Protein AF-A0A7S2S7I0-F1 (afdb_monomer_lite)

Sequence (165 aa):
MLSDRAKILLLCSLFLLCMGTLFTTSSFYTGNGGVGSLNAPIEKLCEKPKKFAVECLAVGRTRSQSSTNENSSKCAVKLLQVTKCERAVVKAYQKINMSGCLNYIQAAAICKSEWCEEPGERSSKACKRECGPIKKELNKCVQQNIESSFENAGLNSDGNTISKE

Structure (mmCIF, N/CA/C/O backbone):
data_AF-A0A7S2S7I0-F1
#
_entry.id   AF-A0A7S2S7I0-F1
#
loop_
_atom_site.group_PDB
_atom_site.id
_atom_site.type_symbol
_atom_site.label_atom_id
_atom_site.label_alt_id
_atom_site.label_comp_id
_atom_site.label_asym_id
_atom_site.label_entity_id
_atom_site.label_seq_id
_atom_site.pdbx_PDB_ins_code
_atom_site.Cartn_x
_atom_site.Cartn_y
_atom_site.Cartn_z
_atom_site.occupancy
_atom_site.B_iso_or_equiv
_atom_site.auth_seq_id
_atom_site.auth_comp_id
_atom_site.auth_asym_id
_atom_site.auth_atom_id
_atom_site.pdbx_PDB_model_num
ATOM 1 N N . MET A 1 1 ? -4.766 -33.962 -54.459 1.00 70.00 1 MET A N 1
ATOM 2 C CA . MET A 1 1 ? -5.431 -32.643 -54.370 1.00 70.00 1 MET A CA 1
ATOM 3 C C . MET A 1 1 ? -6.459 -32.701 -53.251 1.00 70.00 1 MET A C 1
ATOM 5 O O . MET A 1 1 ? -7.358 -33.526 -53.337 1.00 70.00 1 MET A O 1
ATOM 9 N N . LEU A 1 2 ? -6.310 -31.909 -52.184 1.00 67.00 2 LEU A N 1
ATOM 10 C CA . LEU A 1 2 ? -7.356 -31.818 -51.157 1.00 67.00 2 LEU A CA 1
ATOM 11 C C . LEU A 1 2 ? -8.564 -31.055 -51.717 1.00 67.00 2 LEU A C 1
ATOM 13 O O . LEU A 1 2 ? -8.389 -29.996 -52.321 1.00 67.00 2 LEU A O 1
ATOM 17 N N . SER A 1 3 ? -9.766 -31.584 -51.474 1.00 86.44 3 SER A N 1
ATOM 18 C CA . SER A 1 3 ? -11.033 -30.894 -51.743 1.00 86.44 3 SER A CA 1
ATOM 19 C C . SER A 1 3 ? -11.081 -29.562 -50.988 1.00 86.44 3 SER A C 1
ATOM 21 O O . SER A 1 3 ? -10.630 -29.482 -49.845 1.00 86.44 3 SER A O 1
ATOM 23 N N . ASP A 1 4 ? -11.643 -28.517 -51.596 1.00 89.25 4 ASP A N 1
ATOM 24 C CA . ASP A 1 4 ? -11.683 -27.172 -51.004 1.00 89.25 4 ASP A CA 1
ATOM 25 C C . ASP A 1 4 ? -12.397 -27.134 -49.646 1.00 89.25 4 ASP A C 1
ATOM 27 O O . ASP A 1 4 ? -12.011 -26.373 -48.760 1.00 89.25 4 ASP A O 1
ATOM 31 N N . ARG A 1 5 ? -13.347 -28.048 -49.415 1.00 89.62 5 ARG A N 1
ATOM 32 C CA . ARG A 1 5 ? -13.999 -28.221 -48.106 1.00 89.62 5 ARG A CA 1
ATOM 33 C C . ARG A 1 5 ? -13.016 -28.647 -47.014 1.00 89.62 5 ARG A C 1
ATOM 35 O O . ARG A 1 5 ? -13.104 -28.169 -45.888 1.00 89.62 5 ARG A O 1
ATOM 42 N N . ALA A 1 6 ? -12.053 -29.504 -47.351 1.00 88.81 6 ALA A N 1
ATOM 43 C CA . ALA A 1 6 ? -11.034 -29.956 -46.411 1.00 88.81 6 ALA A CA 1
ATOM 44 C C . ALA A 1 6 ? -10.042 -28.834 -46.062 1.00 88.81 6 ALA A C 1
ATOM 46 O O . ALA A 1 6 ? -9.598 -28.753 -44.922 1.00 88.81 6 ALA A O 1
ATOM 47 N N . LYS A 1 7 ? -9.748 -27.926 -47.005 1.00 91.31 7 LYS A N 1
ATOM 48 C CA . LYS A 1 7 ? -8.888 -26.754 -46.758 1.00 91.31 7 LYS A CA 1
ATOM 49 C C . LYS A 1 7 ? -9.538 -25.765 -45.786 1.00 91.31 7 LYS A C 1
ATOM 51 O O . LYS A 1 7 ? -8.868 -25.275 -44.882 1.00 91.31 7 LYS A O 1
ATOM 56 N N . ILE A 1 8 ? -10.840 -25.511 -45.944 1.00 92.50 8 ILE A N 1
ATOM 57 C CA . ILE A 1 8 ? -11.600 -24.607 -45.065 1.00 92.50 8 ILE A CA 1
ATOM 58 C C . ILE A 1 8 ? -11.655 -25.161 -43.637 1.00 92.50 8 ILE A C 1
ATOM 60 O O . ILE A 1 8 ? -11.383 -24.432 -42.687 1.00 92.50 8 ILE A O 1
ATOM 64 N N . LEU A 1 9 ? -11.931 -26.460 -43.478 1.00 91.38 9 LEU A N 1
ATOM 65 C CA . LEU A 1 9 ? -11.944 -27.100 -42.158 1.00 91.38 9 LEU A CA 1
ATOM 66 C C . LEU A 1 9 ? -10.570 -27.047 -41.476 1.00 91.38 9 LEU A C 1
ATOM 68 O O . LEU A 1 9 ? -10.492 -26.781 -40.277 1.00 91.38 9 LEU A O 1
ATOM 72 N N . LEU A 1 10 ? -9.489 -27.221 -42.242 1.00 91.31 10 LEU A N 1
ATOM 73 C CA . LEU A 1 10 ? -8.121 -27.074 -41.743 1.00 91.31 10 LEU A CA 1
ATOM 74 C C . LEU A 1 10 ? -7.847 -25.651 -41.249 1.00 91.31 10 LEU A C 1
ATOM 76 O O . LEU A 1 10 ? -7.374 -25.485 -40.128 1.00 91.31 10 LEU A O 1
ATOM 80 N N . LEU A 1 11 ? -8.210 -24.629 -42.026 1.00 90.94 11 LEU A N 1
ATOM 81 C CA . LEU A 1 11 ? -8.035 -23.229 -41.627 1.00 90.94 11 LEU A CA 1
ATOM 82 C C . LEU A 1 11 ? -8.848 -22.872 -40.376 1.00 90.94 11 LEU A C 1
ATOM 84 O O . LEU A 1 11 ? -8.315 -22.231 -39.473 1.00 90.94 11 LEU A O 1
ATOM 88 N N . CYS A 1 12 ? -10.099 -23.330 -40.278 1.00 90.69 12 CYS A N 1
ATOM 89 C CA . CYS A 1 12 ? -10.916 -23.122 -39.082 1.00 90.69 12 CYS A CA 1
ATOM 90 C C . CYS A 1 12 ? -10.320 -23.816 -37.850 1.00 90.69 12 CYS A C 1
ATOM 92 O O . CYS A 1 12 ? -10.275 -23.212 -36.781 1.00 90.69 12 CYS A O 1
ATOM 94 N N . SER A 1 13 ? -9.821 -25.049 -37.991 1.00 89.44 13 SER A N 1
ATOM 95 C CA . SER A 1 13 ? -9.164 -25.755 -36.885 1.00 89.44 13 SER A CA 1
ATOM 96 C C . SER A 1 13 ? -7.889 -25.046 -36.428 1.00 89.44 13 SER A C 1
ATOM 98 O O . SER A 1 13 ? -7.699 -24.867 -35.229 1.00 89.44 13 SER A O 1
ATOM 100 N N . LEU A 1 14 ? -7.068 -24.556 -37.364 1.00 90.19 14 LEU A N 1
ATOM 101 C CA . LEU A 1 14 ? -5.842 -23.819 -37.064 1.00 90.19 14 LEU A CA 1
ATOM 102 C C . LEU A 1 14 ? -6.153 -22.498 -36.348 1.00 90.19 14 LEU A C 1
ATOM 104 O O . LEU A 1 14 ? -5.520 -22.174 -35.349 1.00 90.19 14 LEU A O 1
ATOM 108 N N . PHE A 1 15 ? -7.173 -21.773 -36.814 1.00 88.38 15 PHE A N 1
ATOM 109 C CA . PHE A 1 15 ? -7.626 -20.531 -36.194 1.00 88.38 15 PHE A CA 1
ATOM 110 C C . PHE A 1 15 ? -8.121 -20.754 -34.759 1.00 88.38 15 PHE A C 1
ATOM 112 O O . PHE A 1 15 ? -7.725 -20.024 -33.853 1.00 88.38 15 PHE A O 1
ATOM 119 N N . LEU A 1 16 ? -8.931 -21.791 -34.525 1.00 86.81 16 LEU A N 1
ATOM 120 C CA . LEU A 1 16 ? -9.410 -22.131 -33.181 1.00 86.81 16 LEU A CA 1
ATOM 121 C C . LEU A 1 16 ? -8.269 -22.567 -32.252 1.00 86.81 16 LEU A C 1
ATOM 123 O O . LEU A 1 16 ? -8.286 -22.226 -31.072 1.00 86.81 16 LEU A O 1
ATOM 127 N N . LEU A 1 17 ? -7.259 -23.263 -32.776 1.00 85.19 17 LEU A N 1
ATOM 128 C CA . LEU A 1 17 ? -6.082 -23.687 -32.017 1.00 85.19 17 LEU A CA 1
ATOM 129 C C . LEU A 1 17 ? -5.199 -22.480 -31.647 1.00 85.19 17 LEU A C 1
ATOM 131 O O . LEU A 1 17 ? -4.790 -22.358 -30.494 1.00 85.19 17 LEU A O 1
ATOM 135 N N . CYS A 1 18 ? -5.006 -21.527 -32.567 1.00 81.31 18 CYS A N 1
ATOM 136 C CA . CYS A 1 18 ? -4.327 -20.256 -32.294 1.00 81.31 18 CYS A CA 1
ATOM 137 C C . CYS A 1 18 ? -5.075 -19.398 -31.261 1.00 81.31 18 CYS A C 1
ATOM 139 O O . CYS A 1 18 ? -4.463 -18.864 -30.334 1.00 81.31 18 CYS A O 1
ATOM 141 N N . MET A 1 19 ? -6.402 -19.295 -31.364 1.00 80.12 19 MET A N 1
ATOM 142 C CA . MET A 1 19 ? -7.201 -18.574 -30.367 1.00 80.12 19 MET A CA 1
ATOM 143 C C . MET A 1 19 ? -7.171 -19.289 -29.010 1.00 80.12 19 MET A C 1
ATOM 145 O O . MET A 1 19 ? -7.054 -18.631 -27.982 1.00 80.12 19 MET A O 1
ATOM 149 N N . GLY A 1 20 ? -7.175 -20.625 -28.992 1.00 74.06 20 GLY A N 1
ATOM 150 C CA . GLY A 1 20 ? -6.982 -21.424 -27.781 1.00 74.06 20 GLY A CA 1
ATOM 151 C C . GLY A 1 20 ? -5.641 -21.151 -27.098 1.00 74.06 20 GLY A C 1
ATOM 152 O O . GLY A 1 20 ? -5.602 -21.024 -25.875 1.00 74.06 20 GLY A O 1
ATOM 153 N N . THR A 1 21 ? -4.561 -20.968 -27.868 1.00 67.75 21 THR A N 1
ATOM 154 C CA . THR A 1 21 ? -3.252 -20.597 -27.306 1.00 67.75 21 THR A CA 1
ATOM 155 C C . THR A 1 21 ? -3.218 -19.195 -26.698 1.00 67.75 21 THR A C 1
ATOM 157 O O . THR A 1 21 ? -2.519 -19.002 -25.711 1.00 67.75 21 THR A O 1
ATOM 160 N N . LEU A 1 22 ? -4.015 -18.237 -27.189 1.00 60.84 22 LEU A N 1
ATOM 161 C CA . LEU A 1 22 ? -4.092 -16.899 -26.580 1.00 60.84 22 LEU A CA 1
ATOM 162 C C . LEU A 1 22 ? -4.733 -16.917 -25.183 1.00 60.84 22 LEU A C 1
ATOM 164 O O . LEU A 1 22 ? -4.391 -16.085 -24.345 1.00 60.84 22 LEU A O 1
ATOM 168 N N . PHE A 1 23 ? -5.631 -17.870 -24.910 1.00 58.12 23 PHE A N 1
ATOM 169 C CA . PHE A 1 23 ? -6.243 -18.036 -23.587 1.00 58.12 23 PHE A CA 1
ATOM 170 C C . PHE A 1 23 ? -5.432 -18.945 -22.650 1.00 58.12 23 PHE A C 1
ATOM 172 O O . PHE A 1 23 ? -5.598 -18.849 -21.436 1.00 58.12 23 PHE A O 1
ATOM 179 N N . THR A 1 24 ? -4.545 -19.799 -23.176 1.00 52.53 24 THR A N 1
ATOM 180 C CA . THR A 1 24 ? -3.676 -20.672 -22.364 1.00 52.53 24 THR A CA 1
ATOM 181 C C . THR A 1 24 ? -2.267 -20.125 -22.140 1.00 52.53 24 THR A C 1
ATOM 183 O O . THR A 1 24 ? -1.557 -20.639 -21.277 1.00 52.53 24 THR A O 1
ATOM 186 N N . THR A 1 25 ? -1.859 -19.036 -22.800 1.00 48.78 25 THR A N 1
ATOM 187 C CA . THR A 1 25 ? -0.666 -18.272 -22.400 1.00 48.78 25 THR A CA 1
ATOM 188 C C . THR A 1 25 ? -0.954 -17.401 -21.174 1.00 48.78 25 THR A C 1
ATOM 190 O O . THR A 1 25 ? -0.802 -16.184 -21.198 1.00 48.78 25 THR A O 1
ATOM 193 N N . SER A 1 26 ? -1.321 -18.018 -20.052 1.00 45.16 26 SER A N 1
ATOM 194 C CA . SER A 1 26 ? -1.335 -17.390 -18.722 1.00 45.16 26 SER A CA 1
ATOM 195 C C . SER A 1 26 ? 0.070 -17.297 -18.109 1.00 45.16 26 SER A C 1
ATOM 197 O O . SER A 1 26 ? 0.245 -17.320 -16.892 1.00 45.16 26 SER A O 1
ATOM 199 N N . SER A 1 27 ? 1.112 -17.237 -18.935 1.00 44.16 27 SER A N 1
ATOM 200 C CA . SER A 1 27 ? 2.498 -17.230 -18.472 1.00 44.16 27 SER A CA 1
ATOM 201 C C . SER A 1 27 ? 3.354 -16.400 -19.414 1.00 44.16 27 SER A C 1
ATOM 203 O O . SER A 1 27 ? 4.225 -16.909 -20.114 1.00 44.16 27 SER A O 1
ATOM 205 N N . PHE A 1 28 ? 3.125 -15.085 -19.396 1.00 45.06 28 PHE A N 1
ATOM 206 C CA . PHE A 1 28 ? 4.240 -14.168 -19.591 1.00 45.06 28 PHE A CA 1
ATOM 207 C C . PHE A 1 28 ? 5.254 -14.489 -18.485 1.00 45.06 28 PHE A C 1
ATOM 209 O O . PHE A 1 28 ? 5.082 -14.107 -17.329 1.00 45.06 28 PHE A O 1
ATOM 216 N N . TYR A 1 29 ? 6.267 -15.279 -18.837 1.00 43.03 29 TYR A N 1
ATOM 217 C CA . TYR A 1 29 ? 7.468 -15.491 -18.044 1.00 43.03 29 TYR A CA 1
ATOM 218 C C . TYR A 1 29 ? 8.206 -14.147 -17.964 1.00 43.03 29 TYR A C 1
ATOM 220 O O . TYR A 1 29 ? 9.114 -13.858 -18.738 1.00 43.03 29 TYR A O 1
ATOM 228 N N . THR A 1 30 ? 7.795 -13.287 -17.033 1.00 44.38 30 THR A N 1
ATOM 229 C CA . THR A 1 30 ? 8.678 -12.261 -16.476 1.00 44.38 30 THR A CA 1
ATOM 230 C C . THR A 1 30 ? 9.790 -13.002 -15.745 1.00 44.38 30 THR A C 1
ATOM 232 O O . THR A 1 30 ? 9.530 -13.680 -14.749 1.00 44.38 30 THR A O 1
ATOM 235 N N . GLY A 1 31 ? 11.005 -12.948 -16.290 1.00 40.31 31 GLY A N 1
ATOM 236 C CA . GLY A 1 31 ? 12.175 -13.614 -15.728 1.00 40.31 31 GLY A CA 1
ATOM 237 C C . GLY A 1 31 ? 12.360 -13.286 -14.247 1.00 40.31 31 GLY A C 1
ATOM 238 O O . GLY A 1 31 ? 12.281 -12.127 -13.869 1.00 40.31 31 GLY A O 1
ATOM 239 N N . ASN A 1 32 ? 12.566 -14.331 -13.441 1.00 39.94 32 ASN A N 1
ATOM 240 C CA . ASN A 1 32 ? 13.162 -14.413 -12.096 1.00 39.94 32 ASN A CA 1
ATOM 241 C C . ASN A 1 32 ? 12.879 -13.359 -10.999 1.00 39.94 32 ASN A C 1
ATOM 243 O O . ASN A 1 32 ? 13.409 -13.483 -9.899 1.00 39.94 32 ASN A O 1
ATOM 247 N N . GLY A 1 33 ? 12.010 -12.383 -11.225 1.00 46.62 33 GLY A N 1
ATOM 248 C CA . GLY A 1 33 ? 11.561 -11.395 -10.256 1.00 46.62 33 GLY A CA 1
ATOM 249 C C . GLY A 1 33 ? 10.071 -11.209 -10.457 1.00 46.62 33 GLY A C 1
ATOM 250 O O . GLY A 1 33 ? 9.651 -10.338 -11.212 1.00 46.62 33 GLY A O 1
ATOM 251 N N . GLY A 1 34 ? 9.269 -12.090 -9.850 1.00 50.09 34 GLY A N 1
ATOM 252 C CA . GLY A 1 34 ? 7.811 -12.023 -9.937 1.00 50.09 34 GLY A CA 1
ATOM 253 C C . GLY A 1 34 ? 7.305 -10.603 -9.674 1.00 50.09 34 GLY A C 1
ATOM 254 O O . GLY A 1 34 ? 7.905 -9.872 -8.885 1.00 50.09 34 GLY A O 1
ATOM 255 N N . VAL A 1 35 ? 6.224 -10.219 -10.363 1.00 56.72 35 VAL A N 1
ATOM 256 C CA . VAL A 1 35 ? 5.560 -8.911 -10.234 1.00 56.72 35 VAL A CA 1
ATOM 257 C C . VAL A 1 35 ? 5.573 -8.485 -8.767 1.00 56.72 35 VAL A C 1
ATOM 259 O O . VAL A 1 35 ? 4.991 -9.169 -7.925 1.00 56.72 35 VAL A O 1
ATOM 262 N N . GLY A 1 36 ? 6.312 -7.418 -8.453 1.00 61.75 36 GLY A N 1
ATOM 263 C CA . GLY A 1 36 ? 6.627 -7.057 -7.075 1.00 61.75 36 GLY A CA 1
ATOM 264 C C . GLY A 1 36 ? 5.363 -6.780 -6.268 1.00 61.75 36 GLY A C 1
ATOM 265 O O . GLY A 1 36 ? 4.833 -5.681 -6.312 1.00 61.75 36 GLY A O 1
ATOM 266 N N . SER A 1 37 ? 4.862 -7.754 -5.516 1.00 74.25 37 SER A N 1
ATOM 267 C CA . SER A 1 37 ? 3.692 -7.532 -4.669 1.00 74.25 37 SER A CA 1
ATOM 268 C C . SER A 1 37 ? 4.068 -6.594 -3.526 1.00 74.25 37 SER A C 1
ATOM 270 O O . SER A 1 37 ? 5.017 -6.853 -2.782 1.00 74.25 37 SER A O 1
ATOM 272 N N . LEU A 1 38 ? 3.317 -5.506 -3.355 1.00 81.00 38 LEU A N 1
ATOM 273 C CA . LEU A 1 38 ? 3.484 -4.645 -2.194 1.00 81.00 38 LEU A CA 1
ATOM 274 C C . LEU A 1 38 ? 2.873 -5.325 -0.971 1.00 81.00 38 LEU A C 1
ATOM 276 O O . LEU A 1 38 ? 1.701 -5.709 -0.974 1.00 81.00 38 LEU A O 1
ATOM 280 N N . ASN A 1 39 ? 3.664 -5.433 0.094 1.00 85.00 39 ASN A N 1
ATOM 281 C CA . ASN A 1 39 ? 3.178 -5.882 1.391 1.00 85.00 39 ASN A CA 1
ATOM 282 C C . ASN A 1 39 ? 2.479 -4.731 2.113 1.00 85.00 39 ASN A C 1
ATOM 284 O O . ASN A 1 39 ? 2.984 -3.608 2.150 1.00 85.00 39 ASN A O 1
ATOM 288 N N . ALA A 1 40 ? 1.329 -5.028 2.711 1.00 84.38 40 ALA A N 1
ATOM 289 C CA . ALA A 1 40 ? 0.562 -4.066 3.483 1.00 84.38 40 ALA A CA 1
ATOM 290 C C . ALA A 1 40 ? 1.258 -3.758 4.826 1.00 84.38 40 ALA A C 1
ATOM 292 O O . ALA A 1 40 ? 1.373 -4.658 5.661 1.00 84.38 40 ALA A O 1
ATOM 293 N N . PRO A 1 41 ? 1.676 -2.508 5.105 1.00 89.06 41 PRO A N 1
ATOM 294 C CA . PRO A 1 41 ? 2.255 -2.123 6.386 1.00 89.06 41 PRO A CA 1
ATOM 295 C C . PRO A 1 41 ? 1.135 -1.832 7.397 1.00 89.06 41 PRO A C 1
ATOM 297 O O . PRO A 1 41 ? 0.961 -0.700 7.850 1.00 89.06 41 PRO A O 1
ATOM 300 N N . ILE A 1 42 ? 0.349 -2.864 7.726 1.00 85.56 42 ILE A N 1
ATOM 301 C CA . ILE A 1 42 ? -0.855 -2.764 8.570 1.00 85.56 42 ILE A CA 1
ATOM 302 C C . ILE A 1 42 ? -0.539 -2.100 9.914 1.00 85.56 42 ILE A C 1
ATOM 304 O O . ILE A 1 42 ? -1.292 -1.245 10.374 1.00 85.56 42 ILE A O 1
ATOM 308 N N . GLU A 1 43 ? 0.586 -2.459 10.532 1.00 86.81 43 GLU A N 1
ATOM 309 C CA . GLU A 1 43 ? 1.008 -1.901 11.821 1.00 86.81 43 GLU A CA 1
ATOM 310 C C . GLU A 1 43 ? 1.182 -0.384 11.779 1.00 86.81 43 GLU A C 1
ATOM 312 O O . GLU A 1 43 ? 0.748 0.300 12.700 1.00 86.81 43 GLU A O 1
ATOM 317 N N . LYS A 1 44 ? 1.747 0.140 10.687 1.00 89.88 44 LYS A N 1
ATOM 318 C CA . LYS A 1 44 ? 1.984 1.573 10.512 1.00 89.88 44 LYS A CA 1
ATOM 319 C C . LYS A 1 44 ? 0.696 2.328 10.182 1.00 89.88 44 LYS A C 1
ATOM 321 O O . LYS A 1 44 ? 0.472 3.416 10.696 1.00 89.88 44 LYS A O 1
ATOM 326 N N . LEU A 1 45 ? -0.149 1.761 9.321 1.00 89.50 45 LEU A N 1
ATOM 327 C CA . LEU A 1 45 ? -1.376 2.423 8.860 1.00 89.50 45 LEU A CA 1
ATOM 328 C C . LEU A 1 45 ? -2.498 2.402 9.907 1.00 89.50 45 LEU A C 1
ATOM 330 O O . LEU A 1 45 ? -3.308 3.318 9.944 1.00 89.50 45 LEU A O 1
ATOM 334 N N . CYS A 1 46 ? -2.527 1.389 10.776 1.00 91.56 46 CYS A N 1
ATOM 335 C CA . CYS A 1 46 ? -3.515 1.258 11.847 1.00 91.56 46 CYS A CA 1
ATOM 336 C C . CYS A 1 46 ? -2.917 1.518 13.242 1.00 91.56 46 CYS A C 1
ATOM 338 O O . CYS A 1 46 ? -3.459 1.052 14.244 1.00 91.56 46 CYS A O 1
ATOM 340 N N . GLU A 1 47 ? -1.808 2.258 13.336 1.00 92.25 47 GLU A N 1
ATOM 341 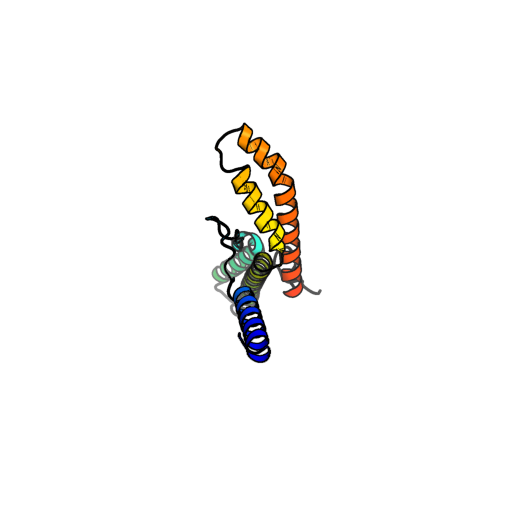C CA . GLU A 1 47 ? -1.115 2.521 14.604 1.00 92.25 47 GLU A CA 1
ATOM 342 C C . GLU A 1 47 ? -2.003 3.282 15.602 1.00 92.25 47 GLU A C 1
ATOM 344 O O . GLU A 1 47 ? -2.132 2.882 16.759 1.00 92.25 47 GLU A O 1
ATOM 349 N N . LYS A 1 48 ? -2.657 4.360 15.153 1.00 88.62 48 LYS A N 1
ATOM 350 C CA . LYS A 1 48 ? -3.538 5.190 15.990 1.00 88.62 48 LYS A CA 1
ATOM 351 C C . LYS A 1 48 ? -4.703 4.394 16.596 1.00 88.62 48 LYS A C 1
ATOM 353 O O . LYS A 1 48 ? -4.809 4.382 17.824 1.00 88.62 48 LYS A O 1
ATOM 358 N N . PRO A 1 49 ? -5.545 3.687 15.814 1.00 87.12 49 PRO A N 1
ATOM 359 C CA . PRO A 1 49 ? -6.624 2.893 16.395 1.00 87.12 49 PRO A CA 1
ATOM 360 C C . PRO A 1 49 ? -6.094 1.782 17.314 1.00 87.12 49 PRO A C 1
ATOM 362 O O . PRO A 1 49 ? -6.720 1.500 18.337 1.00 87.12 49 PRO A O 1
ATOM 365 N N . LYS A 1 50 ? -4.920 1.195 17.022 1.00 89.88 50 LYS A N 1
ATOM 366 C CA . LYS A 1 50 ? -4.281 0.204 17.907 1.00 89.88 50 LYS A CA 1
ATOM 367 C C . LYS A 1 50 ? -3.887 0.805 19.252 1.00 89.88 50 LYS A C 1
ATOM 369 O O . LYS A 1 50 ? -4.212 0.212 20.278 1.00 89.88 50 LYS A O 1
ATOM 374 N N . LYS A 1 51 ? -3.254 1.983 19.269 1.00 88.38 51 LYS A N 1
ATOM 375 C CA . LYS A 1 51 ? -2.908 2.687 20.516 1.00 88.38 51 LYS A CA 1
ATOM 376 C C . LYS A 1 51 ? -4.148 2.964 21.361 1.00 88.38 51 LYS A C 1
ATOM 378 O O . LYS A 1 51 ? -4.174 2.582 22.527 1.00 88.38 51 LYS A O 1
ATOM 383 N N . PHE A 1 52 ? -5.213 3.492 20.755 1.00 85.31 52 PHE A N 1
ATOM 384 C CA . PHE A 1 52 ? -6.467 3.745 21.472 1.00 85.31 52 PHE A CA 1
ATOM 385 C C . PHE A 1 52 ? -7.103 2.473 22.047 1.00 85.31 52 PHE A C 1
ATOM 387 O O . PHE A 1 52 ? -7.636 2.494 23.156 1.00 85.31 52 PHE A O 1
ATOM 394 N N . ALA A 1 53 ? -7.057 1.355 21.317 1.00 86.31 53 ALA A N 1
ATOM 395 C CA . ALA A 1 53 ? -7.566 0.082 21.818 1.00 86.31 53 ALA A CA 1
ATOM 396 C C . ALA A 1 53 ? -6.737 -0.440 23.007 1.00 86.31 53 ALA A C 1
ATOM 398 O O . ALA A 1 53 ? -7.311 -0.877 24.004 1.00 86.31 53 ALA A O 1
ATOM 399 N N . VAL A 1 54 ? -5.404 -0.349 22.934 1.00 87.00 54 VAL A N 1
ATOM 400 C CA . VAL A 1 54 ? -4.494 -0.757 24.019 1.00 87.00 54 VAL A CA 1
ATOM 401 C C . VAL A 1 54 ? -4.702 0.096 25.270 1.00 87.00 54 VAL A C 1
ATOM 403 O O . VAL A 1 54 ? -4.836 -0.452 26.364 1.00 87.00 54 VAL A O 1
ATOM 406 N N . GLU A 1 55 ? -4.794 1.417 25.119 1.00 86.56 55 GLU A N 1
ATOM 407 C CA . GLU A 1 55 ? -5.061 2.344 26.225 1.00 86.56 55 GLU A CA 1
ATOM 408 C C . GLU A 1 55 ? -6.403 2.042 26.902 1.00 86.56 55 GLU A C 1
ATOM 410 O O . GLU A 1 55 ? -6.478 1.979 28.130 1.00 86.56 55 GLU A O 1
ATOM 415 N N . CYS A 1 56 ? -7.450 1.766 26.119 1.00 83.75 56 CYS A N 1
ATOM 416 C CA . CYS A 1 56 ? -8.761 1.411 26.661 1.00 83.75 56 CYS A CA 1
ATOM 417 C C . CYS A 1 56 ? -8.700 0.138 27.522 1.00 83.75 56 CYS A C 1
ATOM 419 O O . CYS A 1 56 ? -9.224 0.102 28.638 1.00 83.75 56 CYS A O 1
ATOM 421 N N . LEU A 1 57 ? -8.001 -0.895 27.037 1.00 82.38 57 LEU A N 1
ATOM 422 C CA . LEU A 1 57 ? -7.809 -2.146 27.774 1.00 82.38 57 LEU A CA 1
ATOM 423 C C . LEU A 1 57 ? -6.971 -1.951 29.048 1.00 82.38 57 LEU A C 1
ATOM 425 O O . LEU A 1 57 ? -7.245 -2.593 30.064 1.00 82.38 57 LEU A O 1
ATOM 429 N N . ALA A 1 58 ? -5.975 -1.062 29.020 1.00 80.25 58 ALA A N 1
ATOM 430 C CA . ALA A 1 58 ? -5.144 -0.747 30.180 1.00 80.25 58 ALA A CA 1
ATOM 431 C C . ALA A 1 58 ? -5.938 -0.020 31.282 1.00 80.25 58 ALA A C 1
ATOM 433 O O . ALA A 1 58 ? -5.828 -0.381 32.455 1.00 80.25 58 ALA A O 1
ATOM 434 N N . VAL A 1 59 ? -6.794 0.940 30.915 1.00 73.88 59 VAL A N 1
ATOM 435 C CA . VAL A 1 59 ? -7.675 1.661 31.857 1.00 73.88 59 VAL A CA 1
ATOM 436 C C . VAL A 1 59 ? -8.744 0.738 32.456 1.00 73.88 59 VAL A C 1
ATOM 438 O O . VAL A 1 59 ? -9.089 0.863 33.632 1.00 73.88 59 VAL A O 1
ATOM 441 N N . GLY A 1 60 ? -9.240 -0.235 31.685 1.00 61.66 60 GLY A N 1
ATOM 442 C CA . GLY A 1 60 ? -10.170 -1.251 32.185 1.00 61.66 60 GLY A CA 1
ATOM 443 C C . GLY A 1 60 ? -9.582 -2.143 33.287 1.00 61.66 60 GLY A C 1
ATOM 444 O O . GLY A 1 60 ? -10.323 -2.614 3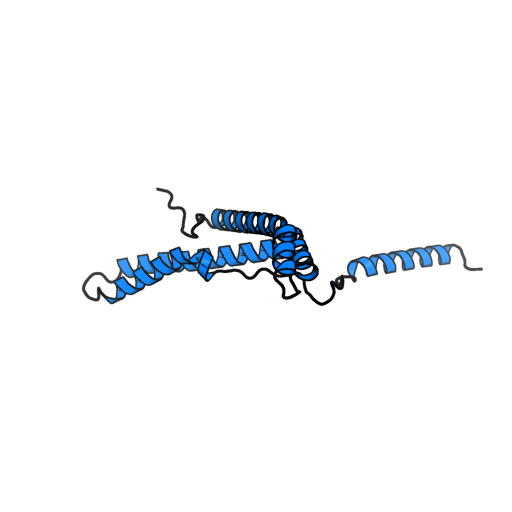4.144 1.00 61.66 60 GLY A O 1
ATOM 445 N N . ARG A 1 61 ? -8.255 -2.343 33.311 1.00 60.31 61 ARG A N 1
ATOM 446 C CA . ARG A 1 61 ? -7.567 -3.162 34.328 1.00 60.31 61 ARG A CA 1
ATOM 447 C C . ARG A 1 61 ? -7.301 -2.430 35.641 1.00 60.31 61 ARG A C 1
ATOM 449 O O . ARG A 1 61 ? -7.193 -3.082 36.674 1.00 60.31 61 ARG A O 1
ATOM 456 N N . THR A 1 62 ? -7.181 -1.103 35.624 1.00 61.44 62 THR A N 1
ATOM 457 C CA . THR A 1 62 ? -6.879 -0.313 36.831 1.00 61.44 62 THR A CA 1
ATOM 458 C C . THR A 1 62 ? -8.129 0.084 37.622 1.00 61.44 62 THR A C 1
ATOM 460 O O . THR A 1 62 ? -8.033 0.335 38.820 1.00 61.44 62 THR A O 1
ATOM 463 N N . ARG A 1 63 ? -9.320 0.077 37.005 1.00 54.84 63 ARG A N 1
ATOM 464 C CA . ARG A 1 63 ? -10.615 0.344 37.664 1.00 54.84 63 ARG A CA 1
ATOM 465 C C . ARG A 1 63 ? -11.387 -0.946 37.980 1.00 54.84 63 ARG A C 1
ATOM 467 O O . ARG A 1 63 ? -12.463 -1.184 37.444 1.00 54.84 63 ARG A O 1
ATOM 474 N N . SER A 1 64 ? -10.872 -1.753 38.905 1.00 50.81 64 SER A N 1
ATOM 475 C CA . SER A 1 64 ? -11.559 -2.961 39.407 1.00 50.81 64 SER A CA 1
ATOM 476 C C . SER A 1 64 ? -12.601 -2.714 40.511 1.00 50.81 64 SER A C 1
ATOM 478 O O . SER A 1 64 ? -12.993 -3.654 41.193 1.00 50.81 64 SER A O 1
ATOM 480 N N . GLN A 1 65 ? -13.104 -1.492 40.710 1.00 50.38 65 GLN A N 1
ATOM 481 C CA . GLN A 1 65 ? -14.188 -1.245 41.670 1.00 50.38 65 GLN A CA 1
ATOM 482 C C . GLN A 1 65 ? -15.224 -0.269 41.077 1.00 50.38 65 GLN A C 1
ATOM 484 O O . GLN A 1 65 ? -14.918 0.890 40.815 1.00 50.38 65 GLN A O 1
ATOM 489 N N . SER A 1 66 ? -16.461 -0.753 40.885 1.00 46.47 66 SER A N 1
ATOM 490 C CA . SER A 1 66 ? -17.726 0.013 40.773 1.00 46.47 66 SER A CA 1
ATOM 491 C C . SER A 1 66 ? -18.353 0.350 39.392 1.00 46.47 66 SER A C 1
ATOM 493 O O . SER A 1 66 ? -19.525 0.705 39.358 1.00 46.47 66 SER A O 1
ATOM 495 N N . SER A 1 67 ? -17.705 0.195 38.225 1.00 48.94 67 SER A N 1
ATOM 496 C CA . SER A 1 67 ? -18.359 0.537 36.924 1.00 48.94 67 SER A CA 1
ATOM 497 C C . SER A 1 67 ? -17.978 -0.379 35.749 1.00 48.94 67 SER A C 1
ATOM 499 O O . SER A 1 67 ? -17.395 0.030 34.747 1.00 48.94 67 SER A O 1
ATOM 501 N N . THR A 1 68 ? -18.286 -1.668 35.867 1.00 53.78 68 THR A N 1
ATOM 502 C CA . THR A 1 68 ? -17.757 -2.726 34.987 1.00 53.78 68 THR A CA 1
ATOM 503 C C . THR A 1 68 ? -18.420 -2.851 33.606 1.00 53.78 68 THR A C 1
ATOM 505 O O . THR A 1 68 ? -17.789 -3.382 32.695 1.00 53.78 68 THR A O 1
ATOM 508 N N . ASN A 1 69 ? -19.630 -2.323 33.383 1.00 55.59 69 ASN A N 1
ATOM 509 C CA . ASN A 1 69 ? -20.355 -2.572 32.121 1.00 55.59 69 ASN A CA 1
ATOM 510 C C . ASN A 1 69 ? -20.143 -1.507 31.028 1.00 55.59 69 ASN A C 1
ATOM 512 O O . ASN A 1 69 ? -20.000 -1.856 29.855 1.00 55.59 69 ASN A O 1
ATOM 516 N N . GLU A 1 70 ? -20.049 -0.219 31.369 1.00 58.22 70 GLU A N 1
ATOM 517 C CA . GLU A 1 70 ? -19.890 0.837 30.353 1.00 58.22 70 GLU A CA 1
ATOM 518 C C . GLU A 1 70 ? -18.501 0.836 29.697 1.00 58.22 70 GLU A C 1
ATOM 520 O O . GLU A 1 70 ? -18.395 0.977 28.477 1.00 58.22 70 GLU A O 1
ATOM 525 N N . ASN A 1 71 ? -17.430 0.637 30.472 1.00 62.44 71 ASN A N 1
ATOM 526 C CA . ASN A 1 71 ? -16.061 0.674 29.940 1.00 62.44 71 ASN A CA 1
ATOM 527 C C . ASN A 1 71 ? -15.752 -0.520 29.025 1.00 62.44 71 ASN A C 1
ATOM 529 O O . ASN A 1 71 ? -15.068 -0.351 28.017 1.00 62.44 71 ASN A O 1
ATOM 533 N N . SER A 1 72 ? -16.314 -1.698 29.315 1.00 67.94 72 SER A N 1
ATOM 534 C CA . SER A 1 72 ? -16.171 -2.886 28.462 1.00 67.94 72 SER A CA 1
ATOM 535 C C . SER A 1 72 ? -16.779 -2.657 27.070 1.00 67.94 72 SER A C 1
ATOM 537 O O . SER A 1 72 ? -16.133 -2.910 26.050 1.00 67.94 72 SER A O 1
ATOM 539 N N . SER A 1 73 ? -17.979 -2.061 27.015 1.00 74.50 73 SER A N 1
ATOM 540 C CA . SER A 1 73 ? -18.653 -1.742 25.749 1.00 74.50 73 SER A CA 1
ATOM 541 C C . SER A 1 73 ? -17.875 -0.722 24.899 1.00 74.50 73 SER A C 1
ATOM 543 O O . SER A 1 73 ? -17.738 -0.898 23.688 1.00 74.50 73 SER A O 1
ATOM 545 N N . LYS A 1 74 ? -17.273 0.299 25.528 1.00 77.19 74 LYS A N 1
ATOM 546 C CA . LYS A 1 74 ? -16.466 1.324 24.844 1.00 77.19 74 LYS A CA 1
ATOM 547 C C . LYS A 1 74 ? -15.167 0.744 24.274 1.00 77.19 74 LYS A C 1
ATOM 549 O O . LYS A 1 74 ? -14.796 1.082 23.150 1.00 77.19 74 LYS A O 1
ATOM 554 N N . CYS A 1 75 ? -14.508 -0.173 24.986 1.00 84.00 75 CYS A N 1
ATOM 555 C CA . CYS A 1 75 ? -13.306 -0.835 24.472 1.00 84.00 75 CYS A CA 1
ATOM 556 C C . CYS A 1 75 ? -13.607 -1.826 23.343 1.00 84.00 75 CYS A C 1
ATOM 558 O O . CYS A 1 75 ? -12.826 -1.910 22.394 1.00 84.00 75 CYS A O 1
ATOM 560 N N . ALA A 1 76 ? -14.755 -2.510 23.378 1.00 86.00 76 ALA A N 1
ATOM 561 C CA . ALA A 1 76 ? -15.197 -3.357 22.271 1.00 86.00 76 ALA A CA 1
ATOM 562 C C . ALA A 1 76 ? -15.368 -2.553 20.967 1.00 86.00 76 ALA A C 1
ATOM 564 O O . ALA A 1 76 ? -14.938 -3.002 19.904 1.00 86.00 76 ALA A O 1
ATOM 565 N N . VAL A 1 77 ? -15.901 -1.326 21.047 1.00 87.19 77 VAL A N 1
ATOM 566 C CA . VAL A 1 77 ? -15.988 -0.413 19.893 1.00 87.19 77 VAL A CA 1
ATOM 567 C C . VAL A 1 77 ? -14.597 -0.052 19.361 1.00 87.19 77 VAL A C 1
ATOM 569 O O . VAL A 1 77 ? -14.383 -0.083 18.151 1.00 87.19 77 VAL A O 1
ATOM 572 N N . LYS A 1 78 ? -13.625 0.244 20.234 1.00 86.25 78 LYS A N 1
ATOM 573 C CA . LYS A 1 78 ? -12.243 0.555 19.817 1.00 86.25 78 LYS A CA 1
ATOM 574 C C . LYS A 1 78 ? -11.537 -0.638 19.169 1.00 86.25 78 LYS A C 1
ATOM 576 O O . LYS A 1 78 ? -10.866 -0.470 18.155 1.00 86.25 78 LYS A O 1
ATOM 581 N N . LEU A 1 79 ? -11.739 -1.848 19.686 1.00 88.38 79 LEU A N 1
ATOM 582 C CA . LEU A 1 79 ? -11.238 -3.074 19.054 1.00 88.38 79 LEU A CA 1
ATOM 583 C C . LEU A 1 79 ? -11.866 -3.296 17.673 1.00 88.38 79 LEU A C 1
ATOM 585 O O . LEU A 1 79 ? -11.156 -3.597 16.714 1.00 88.38 79 LEU A O 1
ATOM 589 N N . LEU A 1 80 ? -13.175 -3.064 17.540 1.00 89.94 80 LEU A N 1
ATOM 590 C CA . LEU A 1 80 ? -13.857 -3.139 16.251 1.00 89.94 80 LEU A CA 1
ATOM 591 C C . LEU A 1 80 ? -13.292 -2.122 15.245 1.00 89.94 80 LEU A C 1
ATOM 593 O O . LEU A 1 80 ? -13.153 -2.448 14.065 1.00 89.94 80 LEU A O 1
ATOM 597 N N . GLN A 1 81 ? -12.921 -0.916 15.695 1.00 88.69 81 GLN A N 1
ATOM 598 C CA . GLN A 1 81 ? -12.255 0.088 14.853 1.00 88.69 81 GLN A CA 1
ATOM 599 C C . GLN A 1 81 ? -10.904 -0.408 14.324 1.00 88.69 81 GLN A C 1
ATOM 601 O O . GLN A 1 81 ? -10.642 -0.259 13.131 1.00 88.69 81 GLN A O 1
ATOM 606 N N . VAL A 1 82 ? -10.086 -1.059 15.162 1.00 91.75 82 VAL A N 1
ATOM 607 C CA . VAL A 1 82 ? -8.822 -1.679 14.724 1.00 91.75 82 VAL A CA 1
ATOM 608 C C . VAL A 1 82 ? -9.086 -2.700 13.625 1.00 91.75 82 VA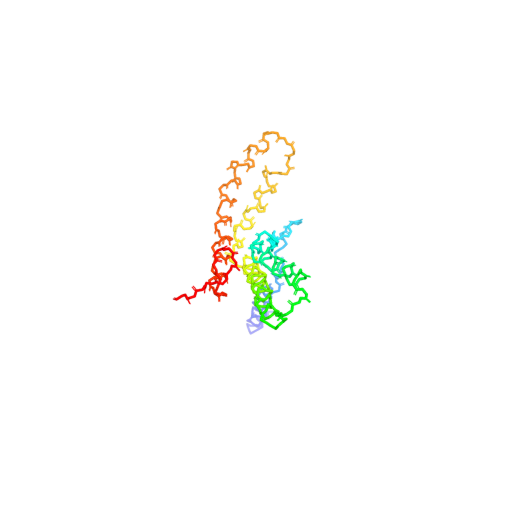L A C 1
ATOM 610 O O . VAL A 1 82 ? -8.541 -2.571 12.532 1.00 91.75 82 VAL A O 1
ATOM 613 N N . THR A 1 83 ? -9.984 -3.660 13.859 1.00 93.19 83 THR A N 1
ATOM 614 C CA . THR A 1 83 ? -10.307 -4.691 12.860 1.00 93.19 83 THR A CA 1
ATOM 615 C C . THR A 1 83 ? -10.840 -4.086 11.559 1.00 93.19 83 THR A C 1
ATOM 617 O O . THR A 1 83 ? -10.543 -4.581 10.470 1.00 93.19 83 THR A O 1
ATOM 620 N N . LYS A 1 84 ? -11.622 -3.002 11.645 1.00 93.31 84 LYS A N 1
ATOM 621 C CA . LYS A 1 84 ? -12.136 -2.288 10.471 1.00 93.31 84 LYS A CA 1
ATOM 622 C C . LYS A 1 84 ? -11.005 -1.642 9.668 1.00 93.31 84 LYS A C 1
ATOM 624 O O . LYS A 1 84 ? -10.982 -1.808 8.449 1.00 93.31 84 LYS A O 1
ATOM 629 N N . CYS A 1 85 ? -10.063 -0.980 10.341 1.00 93.25 85 CYS A N 1
ATOM 630 C CA . CYS A 1 85 ? -8.863 -0.423 9.717 1.00 93.25 85 CYS A CA 1
ATOM 631 C C . CYS A 1 85 ? -8.036 -1.516 9.032 1.00 93.25 85 CYS A C 1
ATOM 633 O O . CYS A 1 85 ? -7.752 -1.413 7.841 1.00 93.25 85 CYS A O 1
ATOM 635 N N . GLU A 1 86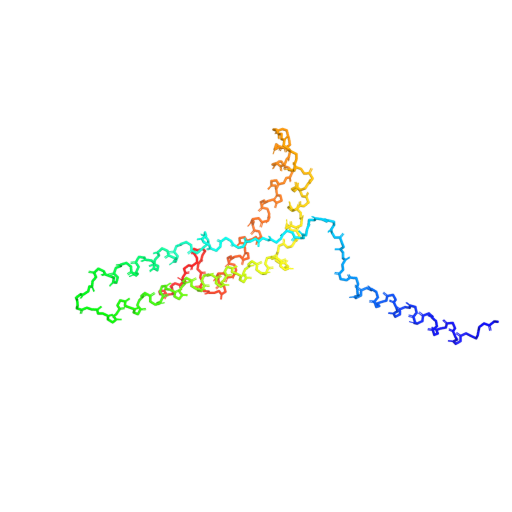 ? -7.727 -2.609 9.735 1.00 94.25 86 GLU A N 1
ATOM 636 C CA . GLU A 1 86 ? -6.903 -3.696 9.194 1.00 94.25 86 GLU A CA 1
ATOM 637 C C . GLU A 1 86 ? -7.528 -4.313 7.937 1.00 94.25 86 GLU A C 1
ATOM 639 O O . GLU A 1 86 ? -6.853 -4.485 6.922 1.00 94.25 86 GLU A O 1
ATOM 644 N N . ARG A 1 87 ? -8.844 -4.569 7.953 1.00 93.94 87 ARG A N 1
ATOM 645 C CA . ARG A 1 87 ? -9.567 -5.059 6.770 1.00 93.94 87 ARG A CA 1
ATOM 646 C C . ARG A 1 87 ? -9.538 -4.062 5.615 1.00 93.94 87 ARG A C 1
ATOM 648 O O . ARG A 1 87 ? -9.410 -4.487 4.468 1.00 93.94 87 ARG A O 1
ATOM 655 N N . ALA A 1 88 ? -9.677 -2.766 5.892 1.00 93.94 88 ALA A N 1
ATOM 656 C CA . ALA A 1 88 ? -9.619 -1.732 4.862 1.00 93.94 88 ALA A CA 1
ATOM 657 C C . ALA A 1 88 ? -8.224 -1.662 4.221 1.00 93.94 88 ALA A C 1
ATOM 659 O O . ALA A 1 88 ? -8.126 -1.628 2.997 1.00 93.94 88 ALA A O 1
ATOM 660 N N . VAL A 1 89 ? -7.156 -1.744 5.024 1.00 93.88 89 VAL A N 1
ATOM 661 C CA . VAL A 1 89 ? -5.771 -1.801 4.532 1.00 93.88 89 VAL A CA 1
ATOM 662 C C . VAL A 1 89 ? -5.544 -3.042 3.666 1.00 93.88 89 VAL A C 1
ATOM 664 O O . VAL A 1 89 ? -5.027 -2.923 2.558 1.00 93.88 89 VAL A O 1
ATOM 667 N N . VAL A 1 90 ? -5.955 -4.230 4.123 1.00 92.81 90 VAL A N 1
ATOM 668 C CA . VAL A 1 90 ? -5.791 -5.472 3.345 1.00 92.81 90 VAL A CA 1
ATOM 669 C C . VAL A 1 90 ? -6.507 -5.370 1.999 1.00 92.81 90 VAL A C 1
ATOM 671 O O . VAL A 1 90 ? -5.910 -5.668 0.966 1.00 92.81 90 VAL A O 1
ATOM 674 N N . LYS A 1 91 ? -7.756 -4.889 1.986 1.00 91.69 91 LYS A N 1
ATOM 675 C CA . LYS A 1 91 ? -8.516 -4.681 0.744 1.00 91.69 91 LYS A CA 1
ATOM 676 C C . LYS A 1 91 ? -7.851 -3.660 -0.180 1.00 91.69 91 LYS A C 1
ATOM 678 O O . LYS A 1 91 ? -7.795 -3.890 -1.387 1.00 91.69 91 LYS A O 1
ATOM 683 N N . ALA A 1 92 ? -7.321 -2.567 0.373 1.00 93.00 92 ALA A N 1
ATOM 684 C CA . ALA A 1 92 ? -6.593 -1.565 -0.399 1.00 93.00 92 ALA A CA 1
ATOM 685 C C . ALA A 1 92 ? -5.385 -2.190 -1.106 1.00 93.00 92 ALA A C 1
ATOM 687 O O . ALA A 1 92 ? -5.234 -2.040 -2.314 1.00 93.00 92 ALA A O 1
ATOM 688 N N . TYR A 1 93 ? -4.563 -2.949 -0.377 1.00 92.62 93 TYR A N 1
ATOM 689 C CA . TYR A 1 93 ? -3.363 -3.577 -0.932 1.00 92.62 93 TYR A CA 1
ATOM 690 C C . TYR A 1 93 ? -3.673 -4.704 -1.920 1.00 92.62 93 TYR A C 1
ATOM 692 O O . TYR A 1 93 ? -2.982 -4.827 -2.929 1.00 92.62 93 TYR A O 1
ATOM 700 N N . GLN A 1 94 ? -4.747 -5.470 -1.707 1.00 90.38 94 GLN A N 1
ATOM 701 C CA . GLN A 1 94 ? -5.247 -6.415 -2.713 1.00 90.38 94 GLN A CA 1
ATOM 702 C C . GLN A 1 94 ? -5.586 -5.695 -4.024 1.00 90.38 94 GLN A C 1
ATOM 704 O O . GLN A 1 94 ? -5.115 -6.095 -5.087 1.00 90.38 94 GLN A O 1
ATOM 709 N N . LYS A 1 95 ? -6.333 -4.585 -3.952 1.00 90.69 95 LYS A N 1
ATOM 710 C CA . LYS A 1 95 ? -6.680 -3.778 -5.129 1.00 90.69 95 LYS A CA 1
ATOM 711 C C . LYS A 1 95 ? -5.441 -3.180 -5.800 1.00 90.69 95 LYS A C 1
ATOM 713 O O . LYS A 1 95 ? -5.318 -3.267 -7.019 1.00 90.69 95 LYS A O 1
ATOM 718 N N . ILE A 1 96 ? -4.521 -2.613 -5.019 1.00 92.25 96 ILE A N 1
ATOM 719 C CA . ILE A 1 96 ? -3.250 -2.033 -5.486 1.00 92.25 96 ILE A CA 1
ATOM 720 C C . ILE A 1 96 ? -2.442 -3.060 -6.289 1.00 92.25 96 ILE A C 1
ATOM 722 O O . ILE A 1 96 ? -2.004 -2.741 -7.395 1.00 92.25 96 ILE A O 1
ATOM 726 N N . ASN A 1 97 ? -2.295 -4.277 -5.756 1.00 87.00 97 ASN A N 1
ATOM 727 C CA . ASN A 1 97 ? -1.494 -5.340 -6.367 1.00 87.00 97 ASN A CA 1
ATOM 728 C 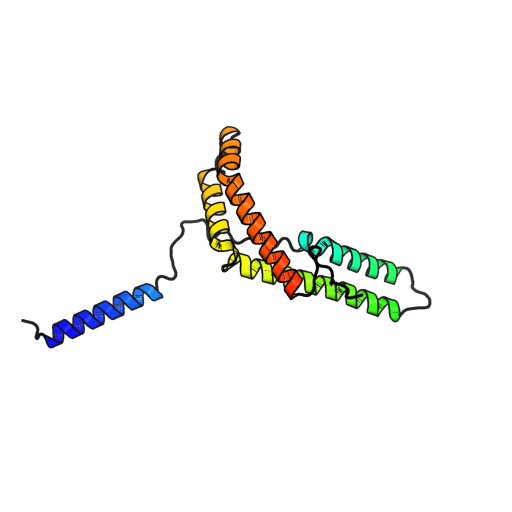C . ASN A 1 97 ? -2.164 -5.969 -7.596 1.00 87.00 97 ASN A C 1
ATOM 730 O O . ASN A 1 97 ? -1.467 -6.396 -8.510 1.00 87.00 97 ASN A O 1
ATOM 734 N N . MET A 1 98 ? -3.499 -6.027 -7.641 1.00 84.38 98 MET A N 1
ATOM 735 C CA . MET A 1 98 ? -4.216 -6.622 -8.774 1.00 84.38 98 MET A CA 1
ATOM 736 C C . MET A 1 98 ? -4.323 -5.690 -9.983 1.00 84.38 98 MET A C 1
ATOM 738 O O . MET A 1 98 ? -4.179 -6.137 -11.116 1.00 84.38 98 MET A O 1
ATOM 742 N N . SER A 1 99 ? -4.625 -4.410 -9.768 1.00 85.50 99 SER A N 1
ATOM 743 C CA . SER A 1 99 ? -4.852 -3.477 -10.883 1.00 85.50 99 SER A CA 1
ATOM 744 C C . SER A 1 99 ? -4.666 -2.008 -10.525 1.00 85.50 99 SER A C 1
ATOM 746 O O . SER A 1 99 ? -4.334 -1.212 -11.397 1.00 85.50 99 SER A O 1
ATOM 748 N N . GLY A 1 100 ? -4.835 -1.637 -9.254 1.00 85.44 100 GLY A N 1
ATOM 749 C CA . GLY A 1 100 ? -4.856 -0.244 -8.815 1.00 85.44 100 GLY A CA 1
ATOM 750 C C . GLY A 1 100 ? -3.562 0.515 -9.098 1.00 85.44 100 GLY A C 1
ATOM 751 O O . GLY A 1 100 ? -3.637 1.683 -9.459 1.00 85.44 100 GLY A O 1
ATOM 752 N N . CYS A 1 101 ? -2.398 -0.137 -8.972 1.00 92.94 101 CYS A N 1
ATOM 753 C CA . CYS A 1 101 ? -1.089 0.485 -9.214 1.00 92.94 101 CYS A CA 1
ATOM 754 C C . CYS A 1 101 ? -0.115 -0.420 -9.986 1.00 92.94 101 CYS A C 1
ATOM 756 O O . CYS A 1 101 ? 1.097 -0.213 -9.908 1.00 92.94 101 CYS A O 1
ATOM 758 N N . LEU A 1 102 ? -0.621 -1.415 -10.724 1.00 89.00 102 LEU A N 1
ATOM 759 C CA . LEU A 1 102 ? 0.196 -2.465 -11.347 1.00 89.00 102 LEU A CA 1
ATOM 760 C C . LEU A 1 102 ? 1.335 -1.900 -12.213 1.00 89.00 102 LEU A C 1
ATOM 762 O O . LEU A 1 102 ? 2.480 -2.321 -12.071 1.00 89.00 102 LEU A O 1
ATOM 766 N N . ASN A 1 103 ? 1.049 -0.889 -13.038 1.00 90.19 103 ASN A N 1
ATOM 767 C CA . ASN A 1 103 ? 2.048 -0.271 -13.918 1.00 90.19 103 ASN A CA 1
ATOM 768 C C . ASN A 1 103 ? 3.190 0.387 -13.129 1.00 90.19 103 ASN A C 1
ATOM 770 O O . ASN A 1 103 ? 4.358 0.237 -13.475 1.00 90.19 103 ASN A O 1
ATOM 774 N N . TYR A 1 104 ? 2.869 1.088 -12.038 1.00 92.50 104 TYR A N 1
ATOM 775 C CA . TYR A 1 104 ? 3.873 1.739 -11.193 1.00 92.50 104 TYR A CA 1
ATOM 776 C C . TYR A 1 104 ? 4.686 0.730 -10.384 1.00 92.50 104 TYR A C 1
ATOM 778 O O . TYR A 1 104 ? 5.877 0.935 -10.162 1.00 92.50 104 TYR A O 1
ATOM 786 N N . ILE A 1 105 ? 4.054 -0.365 -9.961 1.00 90.06 105 ILE A N 1
ATOM 787 C CA . ILE A 1 105 ? 4.719 -1.482 -9.291 1.00 90.06 105 ILE A CA 1
ATOM 788 C C . ILE A 1 105 ? 5.736 -2.133 -10.232 1.00 90.06 105 ILE A C 1
ATOM 790 O O . ILE A 1 105 ? 6.890 -2.322 -9.852 1.00 90.06 105 ILE A O 1
ATOM 794 N N . GLN A 1 106 ? 5.331 -2.429 -11.470 1.00 90.00 106 GLN A N 1
ATOM 795 C CA . GLN A 1 106 ? 6.214 -3.000 -12.487 1.00 90.00 106 GLN A CA 1
ATOM 796 C C . GLN A 1 106 ? 7.359 -2.044 -12.831 1.00 90.00 106 GLN A C 1
ATOM 798 O O . GLN A 1 106 ? 8.516 -2.452 -12.801 1.00 90.00 106 GLN A O 1
ATOM 803 N N . ALA A 1 107 ? 7.064 -0.761 -13.060 1.00 91.06 107 ALA A N 1
ATOM 804 C CA . ALA A 1 107 ? 8.089 0.249 -13.315 1.00 91.06 107 ALA A CA 1
ATOM 805 C C . ALA A 1 107 ? 9.085 0.372 -12.150 1.00 91.06 107 ALA A C 1
ATOM 807 O O . ALA A 1 107 ? 10.286 0.500 -12.370 1.00 91.06 107 ALA A O 1
ATOM 808 N N . ALA A 1 108 ? 8.611 0.302 -10.901 1.00 90.81 108 ALA A N 1
ATOM 809 C CA . ALA A 1 108 ? 9.479 0.340 -9.728 1.00 90.81 108 ALA A CA 1
ATOM 810 C C . ALA A 1 108 ? 10.354 -0.916 -9.610 1.00 90.81 108 ALA A C 1
ATOM 812 O O . ALA A 1 108 ? 11.514 -0.805 -9.215 1.00 90.81 108 ALA A O 1
ATOM 813 N N . ALA A 1 109 ? 9.818 -2.091 -9.956 1.00 89.12 109 ALA A N 1
ATOM 814 C CA . ALA A 1 109 ? 10.570 -3.342 -9.976 1.00 89.12 109 ALA A CA 1
ATOM 815 C C . ALA A 1 109 ? 11.681 -3.312 -11.036 1.00 89.12 109 ALA A C 1
ATOM 817 O O . ALA A 1 109 ? 12.833 -3.559 -10.690 1.00 89.12 109 ALA A O 1
ATOM 818 N N . ILE A 1 110 ? 11.351 -2.914 -12.271 1.00 89.00 110 ILE A N 1
ATOM 819 C CA . ILE A 1 110 ? 12.311 -2.749 -13.376 1.00 89.00 110 ILE A CA 1
ATOM 820 C C . ILE A 1 110 ? 13.394 -1.742 -12.991 1.00 89.00 110 ILE A C 1
ATOM 822 O O . ILE A 1 110 ? 14.585 -2.019 -13.107 1.00 89.00 110 ILE A O 1
ATOM 826 N N . CYS A 1 111 ? 12.993 -0.587 -12.455 1.00 90.38 111 CYS A N 1
ATOM 827 C CA . CYS A 1 111 ? 13.963 0.431 -12.082 1.00 90.38 111 CYS A CA 1
ATOM 828 C C . CYS A 1 111 ? 14.912 -0.059 -10.983 1.00 90.38 111 CYS A C 1
ATOM 830 O O . CYS A 1 111 ? 16.113 0.199 -11.029 1.00 90.38 111 CYS A O 1
ATOM 832 N N . LYS A 1 112 ? 14.393 -0.814 -10.007 1.00 88.06 112 LYS A N 1
ATOM 833 C CA . LYS A 1 112 ? 15.222 -1.408 -8.960 1.00 88.06 112 LYS A CA 1
ATOM 834 C C . LYS A 1 112 ? 16.241 -2.392 -9.540 1.00 88.06 112 LYS A C 1
ATOM 836 O O . LYS A 1 112 ? 17.402 -2.300 -9.149 1.00 88.06 112 LYS A O 1
ATOM 841 N N . SER A 1 113 ? 15.825 -3.284 -10.441 1.00 86.94 113 SER A N 1
ATOM 842 C CA . SER A 1 113 ? 16.727 -4.277 -11.037 1.00 86.94 113 SER A CA 1
ATOM 843 C C . SER A 1 113 ? 17.794 -3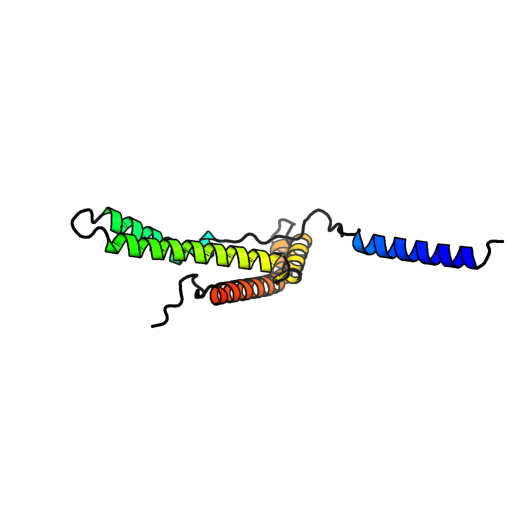.648 -11.928 1.00 86.94 113 SER A C 1
ATOM 845 O O . SER A 1 113 ? 18.940 -4.071 -11.904 1.00 86.94 113 SER A O 1
ATOM 847 N N . GLU A 1 114 ? 17.446 -2.605 -12.683 1.00 87.50 114 GLU A N 1
ATOM 848 C CA . GLU A 1 114 ? 18.383 -1.971 -13.618 1.00 87.50 114 GLU A CA 1
ATOM 849 C C . GLU A 1 114 ? 19.354 -1.000 -12.940 1.00 87.50 114 GLU A C 1
ATOM 851 O O . GLU A 1 114 ? 20.507 -0.893 -13.351 1.00 87.50 114 GLU A O 1
ATOM 856 N N . TRP A 1 115 ? 18.901 -0.276 -11.912 1.00 88.31 115 TRP A N 1
ATOM 857 C CA . TRP A 1 115 ? 19.641 0.880 -11.396 1.00 88.31 115 TRP A CA 1
ATOM 858 C C . TRP A 1 115 ? 20.094 0.749 -9.947 1.00 88.31 115 TRP A C 1
ATOM 860 O O . TRP A 1 115 ? 20.900 1.569 -9.511 1.00 88.31 115 TRP A O 1
ATOM 870 N N . CYS A 1 116 ? 19.574 -0.216 -9.179 1.00 86.12 116 CYS A N 1
ATOM 871 C CA . CYS A 1 116 ? 19.752 -0.253 -7.724 1.00 86.12 116 CYS A CA 1
ATOM 872 C C . CYS A 1 116 ? 20.373 -1.552 -7.178 1.00 86.12 116 CYS A C 1
ATOM 874 O O . CYS A 1 116 ? 20.534 -1.653 -5.960 1.00 86.12 116 CYS A O 1
ATOM 876 N N . GLU A 1 117 ? 20.697 -2.543 -8.016 1.00 81.94 117 GLU A N 1
ATOM 877 C CA . GLU A 1 117 ? 21.266 -3.825 -7.558 1.00 81.94 117 GLU A CA 1
ATOM 878 C C . GLU A 1 117 ? 22.781 -3.773 -7.310 1.00 81.94 117 GLU A C 1
ATOM 880 O O . GLU A 1 117 ? 23.288 -4.528 -6.479 1.00 81.94 117 GLU A O 1
ATOM 885 N N . GLU A 1 118 ? 23.511 -2.850 -7.944 1.00 77.94 118 GLU A N 1
ATOM 886 C CA . GLU A 1 118 ? 24.960 -2.755 -7.754 1.00 77.94 118 GLU A CA 1
ATOM 887 C C . GLU A 1 118 ? 25.339 -1.974 -6.482 1.00 77.94 118 GLU A C 1
ATOM 889 O O . GLU A 1 118 ? 24.930 -0.817 -6.315 1.00 77.94 118 GLU A O 1
ATOM 894 N N . PRO A 1 119 ? 26.172 -2.536 -5.588 1.00 66.19 119 PRO A N 1
ATOM 895 C CA . PRO A 1 119 ? 26.679 -1.813 -4.430 1.00 66.19 119 PRO A CA 1
ATOM 896 C C . PRO A 1 119 ? 27.717 -0.760 -4.856 1.00 66.19 119 PRO A C 1
ATOM 898 O O . PRO A 1 119 ? 28.806 -1.081 -5.324 1.00 66.19 119 PRO A O 1
ATOM 901 N N . GLY A 1 120 ? 27.401 0.523 -4.664 1.00 70.50 120 GLY A N 1
ATOM 902 C CA . GLY A 1 120 ? 28.335 1.629 -4.896 1.00 70.50 120 GLY A CA 1
ATOM 903 C C . GLY A 1 120 ? 27.680 3.011 -4.804 1.00 70.50 120 GLY A C 1
ATOM 904 O O . GLY A 1 120 ? 26.490 3.171 -5.068 1.00 70.50 120 GLY A O 1
ATOM 905 N N . GLU A 1 121 ? 28.451 4.047 -4.452 1.00 68.19 121 GLU A N 1
ATOM 906 C CA . GLU A 1 121 ? 27.916 5.413 -4.290 1.00 68.19 121 GLU A CA 1
ATOM 907 C C . GLU A 1 121 ? 27.384 5.998 -5.614 1.00 68.19 121 GLU A C 1
ATOM 909 O O . GLU A 1 121 ? 26.373 6.704 -5.637 1.00 68.19 121 GLU A O 1
ATOM 914 N N . ARG A 1 122 ? 28.033 5.666 -6.741 1.00 65.12 122 ARG A N 1
ATOM 915 C CA . ARG A 1 122 ? 27.579 6.056 -8.088 1.00 65.12 122 ARG A CA 1
ATOM 916 C C . ARG A 1 122 ? 26.267 5.366 -8.474 1.00 65.12 122 ARG A C 1
ATOM 918 O O . ARG A 1 122 ? 25.364 6.050 -8.952 1.00 65.12 122 ARG A O 1
ATOM 925 N N . SER A 1 123 ? 26.146 4.068 -8.191 1.00 75.44 123 SER A N 1
ATOM 926 C CA . SER A 1 123 ? 24.914 3.286 -8.377 1.00 75.44 123 SER A CA 1
ATOM 927 C C . SER A 1 123 ? 23.764 3.853 -7.530 1.00 75.44 123 SER A C 1
ATOM 929 O O . SER A 1 123 ? 22.693 4.149 -8.047 1.00 75.44 123 SER A O 1
ATOM 931 N N . SER A 1 124 ? 24.015 4.197 -6.261 1.00 81.75 124 SER A N 1
ATOM 932 C CA . SER A 1 124 ? 23.009 4.808 -5.374 1.00 81.75 124 SER A CA 1
ATOM 933 C C . SER A 1 124 ? 22.481 6.165 -5.878 1.00 81.75 124 SER A C 1
ATOM 935 O O . SER A 1 124 ? 21.275 6.434 -5.830 1.00 81.75 124 SER A O 1
ATOM 937 N N . LYS A 1 125 ? 23.357 7.027 -6.420 1.00 86.56 125 LYS A N 1
ATOM 938 C CA . LYS A 1 125 ? 22.945 8.315 -7.013 1.00 86.56 125 LYS A CA 1
ATOM 939 C C . LYS A 1 125 ? 22.136 8.122 -8.299 1.00 86.56 125 LYS A C 1
ATOM 941 O O . LYS A 1 125 ? 21.132 8.814 -8.470 1.00 86.56 125 LYS A O 1
ATOM 946 N N . ALA A 1 126 ? 22.540 7.192 -9.167 1.00 87.88 126 ALA A N 1
ATOM 947 C CA . ALA A 1 126 ? 21.799 6.853 -10.382 1.00 87.88 126 ALA A CA 1
ATOM 948 C C . ALA A 1 126 ? 20.419 6.262 -10.045 1.00 87.88 126 ALA A C 1
ATOM 950 O O . ALA A 1 126 ? 19.410 6.813 -10.476 1.00 87.88 126 ALA A O 1
ATOM 951 N N . CYS A 1 127 ? 20.360 5.268 -9.153 1.00 90.75 127 CYS A N 1
ATOM 952 C CA . CYS A 1 127 ? 19.126 4.694 -8.610 1.00 90.75 127 CYS A CA 1
ATOM 953 C C . CYS A 1 127 ? 18.156 5.775 -8.113 1.00 90.75 127 CYS A C 1
ATOM 955 O O . CYS A 1 127 ? 16.983 5.797 -8.477 1.00 90.75 127 CYS A O 1
ATOM 957 N N . LYS A 1 128 ? 18.631 6.725 -7.297 1.00 91.12 128 LYS A N 1
ATOM 958 C CA . LYS A 1 128 ? 17.768 7.791 -6.769 1.00 91.12 128 LYS A CA 1
ATOM 959 C C . LYS A 1 128 ? 17.257 8.731 -7.865 1.00 91.12 128 LYS A C 1
ATOM 961 O O . LYS A 1 128 ? 16.125 9.202 -7.759 1.00 91.12 128 LYS A O 1
ATOM 966 N N . ARG A 1 129 ? 18.078 9.027 -8.874 1.00 93.81 129 ARG A N 1
ATOM 967 C CA . ARG A 1 129 ? 17.719 9.918 -9.984 1.00 93.81 129 ARG A CA 1
ATOM 968 C C . ARG A 1 129 ? 16.683 9.272 -10.904 1.00 93.81 129 ARG A C 1
ATOM 970 O O . ARG A 1 129 ? 15.655 9.894 -11.147 1.00 93.81 129 ARG A O 1
ATOM 977 N N . GLU A 1 130 ? 16.924 8.038 -11.336 1.00 92.81 130 GLU A N 1
ATOM 978 C CA . GLU A 1 130 ? 16.050 7.335 -12.284 1.00 92.81 130 GLU A CA 1
ATOM 979 C C . GLU A 1 130 ? 14.792 6.779 -11.592 1.00 92.81 130 GLU A C 1
ATOM 981 O O . GLU A 1 130 ? 13.671 6.972 -12.060 1.00 92.81 130 GLU A O 1
ATOM 986 N N . CYS A 1 131 ? 14.934 6.171 -10.408 1.00 93.88 131 CYS A N 1
ATOM 987 C CA . CYS A 1 131 ? 13.810 5.538 -9.706 1.00 93.88 131 CYS A CA 1
ATOM 988 C C . CYS A 1 131 ? 13.043 6.483 -8.778 1.00 93.88 131 CYS A C 1
ATOM 990 O O . CYS A 1 131 ? 11.963 6.135 -8.295 1.00 93.88 131 CYS A O 1
ATOM 992 N N . GLY A 1 132 ? 13.573 7.678 -8.502 1.00 94.31 132 GLY A N 1
ATOM 993 C CA . GLY A 1 132 ? 12.935 8.675 -7.641 1.00 94.31 132 GLY A CA 1
ATOM 994 C C . GLY A 1 132 ? 11.537 9.089 -8.120 1.00 94.31 132 GLY A C 1
ATOM 995 O O . GLY A 1 132 ? 10.587 8.986 -7.334 1.00 94.31 132 GLY A O 1
ATOM 996 N N . PRO A 1 133 ? 11.374 9.513 -9.388 1.00 95.94 133 PRO A N 1
ATOM 997 C CA . PRO A 1 133 ? 10.070 9.859 -9.953 1.00 95.94 133 PRO A CA 1
ATOM 998 C C . PRO A 1 133 ? 9.079 8.688 -9.928 1.00 95.94 133 PRO A C 1
ATOM 1000 O O . PRO A 1 133 ? 7.948 8.856 -9.476 1.00 95.94 133 PRO A O 1
ATOM 1003 N N . ILE A 1 134 ? 9.521 7.485 -10.311 1.00 94.81 134 ILE A N 1
ATOM 1004 C CA . ILE A 1 134 ? 8.686 6.271 -10.318 1.00 94.81 134 ILE A CA 1
ATOM 1005 C C . ILE A 1 134 ? 8.189 5.952 -8.906 1.00 94.81 134 ILE A C 1
ATOM 1007 O O . ILE A 1 134 ? 7.001 5.715 -8.692 1.00 94.81 134 ILE A O 1
ATOM 1011 N N . LYS A 1 135 ? 9.081 6.015 -7.912 1.00 93.62 135 LYS A N 1
ATOM 1012 C CA . LYS A 1 135 ? 8.731 5.808 -6.503 1.00 93.62 135 LYS A CA 1
ATOM 1013 C C . LYS A 1 135 ? 7.719 6.841 -6.007 1.00 93.62 135 LYS A C 1
ATOM 1015 O O . LYS A 1 135 ? 6.838 6.498 -5.221 1.00 93.62 135 LYS A O 1
ATOM 1020 N N . LYS A 1 136 ? 7.834 8.100 -6.441 1.00 95.75 136 LYS A N 1
ATOM 1021 C CA . LYS A 1 136 ? 6.894 9.167 -6.072 1.00 95.75 136 LYS A CA 1
ATOM 1022 C C . LYS A 1 136 ? 5.494 8.890 -6.623 1.00 95.75 136 LYS A C 1
ATOM 1024 O O . LYS A 1 136 ? 4.533 8.972 -5.861 1.00 95.75 136 LYS A O 1
ATOM 1029 N N . GLU A 1 137 ? 5.386 8.516 -7.896 1.00 96.06 137 GLU A N 1
ATOM 1030 C CA . GLU A 1 137 ? 4.097 8.176 -8.513 1.00 96.06 137 GLU A CA 1
ATOM 1031 C C . GLU A 1 137 ? 3.492 6.898 -7.919 1.00 96.06 137 GLU A C 1
ATOM 1033 O O . GLU A 1 137 ? 2.302 6.871 -7.607 1.00 96.06 137 GLU A O 1
ATOM 1038 N N . LEU A 1 138 ? 4.313 5.878 -7.641 1.00 94.44 138 LEU A N 1
ATOM 1039 C CA . LEU A 1 138 ? 3.858 4.677 -6.942 1.00 94.44 138 LEU A CA 1
ATOM 1040 C C . LEU A 1 138 ? 3.279 5.017 -5.563 1.00 94.44 138 LEU A C 1
ATOM 1042 O O . LEU A 1 138 ? 2.173 4.593 -5.238 1.00 94.44 138 LEU A O 1
ATOM 1046 N N . ASN A 1 139 ? 3.995 5.812 -4.763 1.00 94.31 139 ASN A N 1
ATOM 1047 C CA . ASN A 1 139 ? 3.526 6.225 -3.440 1.00 94.31 139 ASN A CA 1
ATOM 1048 C C . ASN A 1 139 ? 2.215 7.011 -3.518 1.00 94.31 139 ASN A C 1
ATOM 1050 O O . ASN A 1 139 ? 1.323 6.789 -2.705 1.00 94.31 139 ASN A O 1
ATOM 1054 N N . LYS A 1 140 ? 2.083 7.905 -4.503 1.00 96.25 140 LYS A N 1
ATOM 1055 C CA . LYS A 1 140 ? 0.849 8.658 -4.738 1.00 96.25 140 LYS A CA 1
ATOM 1056 C C . LYS A 1 140 ? -0.314 7.721 -5.071 1.00 96.25 140 LYS A C 1
ATOM 1058 O O . LYS A 1 140 ? -1.375 7.838 -4.465 1.00 96.25 140 LYS A O 1
ATOM 1063 N N . CYS A 1 141 ? -0.100 6.763 -5.970 1.00 95.62 141 CYS A N 1
ATOM 1064 C CA . CYS A 1 141 ? -1.109 5.774 -6.338 1.00 95.62 141 CYS A CA 1
ATOM 1065 C C . CYS A 1 141 ? -1.540 4.905 -5.142 1.00 95.62 141 CYS A C 1
ATOM 1067 O O . CYS A 1 141 ? -2.734 4.692 -4.913 1.00 95.62 141 CYS A O 1
ATOM 1069 N N . VAL A 1 142 ? -0.573 4.431 -4.349 1.00 94.75 142 VAL A N 1
ATOM 1070 C CA . VAL A 1 142 ? -0.823 3.657 -3.124 1.00 94.75 142 VAL A CA 1
ATOM 1071 C C . VAL A 1 142 ? -1.650 4.479 -2.138 1.00 94.75 142 VAL A C 1
ATOM 1073 O O . VAL A 1 142 ? -2.676 3.999 -1.662 1.00 94.75 142 VAL A O 1
ATOM 1076 N N . GLN A 1 143 ? -1.249 5.727 -1.887 1.00 94.38 143 GLN A N 1
ATOM 1077 C CA . GLN A 1 143 ? -1.938 6.624 -0.963 1.00 94.38 143 GLN A CA 1
ATOM 1078 C C . GLN A 1 143 ? -3.397 6.852 -1.377 1.00 94.38 143 GLN A C 1
ATOM 1080 O O . GLN A 1 143 ? -4.293 6.662 -0.562 1.00 94.38 143 GLN A O 1
ATOM 1085 N N . GLN A 1 144 ? -3.652 7.150 -2.654 1.00 94.94 144 GLN A N 1
ATOM 1086 C CA . GLN A 1 144 ? -5.010 7.351 -3.174 1.00 94.94 144 GLN A CA 1
ATOM 1087 C C . GLN A 1 144 ? -5.898 6.107 -3.011 1.00 94.94 144 GLN A C 1
ATOM 1089 O O . GLN A 1 144 ? -7.077 6.213 -2.672 1.00 94.94 144 GLN A O 1
ATOM 1094 N N . ASN A 1 145 ? -5.348 4.907 -3.226 1.00 94.81 145 ASN A N 1
ATOM 1095 C CA . ASN A 1 145 ? -6.099 3.662 -3.049 1.00 94.81 145 ASN A CA 1
ATOM 1096 C C . ASN A 1 145 ? -6.379 3.347 -1.570 1.00 94.81 145 ASN A C 1
ATOM 1098 O O . ASN A 1 145 ? -7.450 2.816 -1.259 1.00 94.81 145 ASN A O 1
ATOM 1102 N N . ILE A 1 146 ? -5.449 3.671 -0.666 1.00 94.25 146 ILE A N 1
ATOM 1103 C CA . ILE A 1 146 ? -5.655 3.553 0.784 1.00 94.25 146 ILE A CA 1
ATOM 1104 C C . ILE A 1 146 ? -6.749 4.520 1.231 1.00 94.25 146 ILE A C 1
ATOM 1106 O O . ILE A 1 146 ? -7.712 4.080 1.852 1.00 94.25 146 ILE A O 1
ATOM 1110 N N . GLU A 1 147 ? -6.648 5.798 0.862 1.00 94.00 147 GLU A N 1
ATOM 1111 C CA . GLU A 1 147 ? -7.631 6.833 1.203 1.00 94.00 147 GLU A CA 1
ATOM 1112 C C . GLU A 1 147 ? -9.027 6.466 0.702 1.00 94.00 147 GLU A C 1
ATOM 1114 O O . GLU A 1 147 ? -9.970 6.445 1.487 1.00 94.00 147 GLU A O 1
ATOM 1119 N N . SER A 1 148 ? -9.149 6.050 -0.561 1.00 94.19 148 SER A N 1
ATOM 1120 C CA . SER A 1 148 ? -10.424 5.583 -1.113 1.00 94.19 148 SER A CA 1
ATOM 1121 C C . SER A 1 148 ? -10.969 4.363 -0.360 1.00 94.19 148 SER A C 1
ATOM 1123 O O . SER A 1 148 ? -12.170 4.253 -0.118 1.00 94.19 148 SER A O 1
ATOM 1125 N N . SER A 1 149 ? -10.111 3.426 0.048 1.00 93.94 149 SER A N 1
ATOM 1126 C CA . SER A 1 149 ? -10.546 2.251 0.817 1.00 93.94 149 SER A CA 1
ATOM 1127 C C . SER A 1 149 ? -10.968 2.614 2.243 1.00 93.94 149 SER A C 1
ATOM 1129 O O . SER A 1 149 ? -11.893 2.003 2.778 1.00 93.94 149 SER A O 1
ATOM 1131 N N . PHE A 1 150 ? -10.313 3.604 2.850 1.00 93.94 150 PHE A N 1
ATOM 1132 C CA . PHE A 1 150 ? -10.658 4.136 4.165 1.00 93.94 150 PHE A CA 1
ATOM 1133 C C . PHE A 1 150 ? -11.988 4.877 4.115 1.00 93.94 150 PHE A C 1
ATOM 1135 O O . PHE A 1 150 ? -12.878 4.550 4.896 1.00 93.94 150 PHE A O 1
ATOM 1142 N N . GLU A 1 151 ? -12.182 5.760 3.140 1.00 93.19 151 GLU A N 1
ATOM 1143 C CA . GLU A 1 151 ? -13.437 6.479 2.925 1.00 93.19 151 GLU A CA 1
ATOM 1144 C C . GLU A 1 151 ? -14.612 5.511 2.717 1.00 93.19 151 GLU A C 1
ATOM 1146 O O . GLU A 1 151 ? -15.623 5.599 3.414 1.00 93.19 151 GLU A O 1
ATOM 1151 N N . ASN A 1 152 ? -14.441 4.495 1.861 1.00 92.19 152 ASN A N 1
ATOM 1152 C CA . ASN A 1 152 ? -15.437 3.435 1.655 1.00 92.19 152 ASN A CA 1
ATOM 1153 C C . ASN A 1 152 ? -15.726 2.625 2.931 1.00 92.19 152 ASN A C 1
ATOM 1155 O O . ASN A 1 152 ? -16.813 2.073 3.102 1.00 92.19 152 ASN A O 1
ATOM 1159 N N . ALA A 1 153 ? -14.756 2.539 3.843 1.00 92.06 153 ALA A N 1
ATOM 1160 C CA . ALA A 1 153 ? -14.920 1.935 5.158 1.00 92.06 153 ALA A CA 1
ATOM 1161 C C . ALA A 1 153 ? -15.428 2.933 6.219 1.00 92.06 153 ALA A C 1
ATOM 1163 O O . ALA A 1 153 ? -15.559 2.554 7.385 1.00 92.06 153 ALA A O 1
ATOM 1164 N N . GLY A 1 154 ? -15.735 4.186 5.874 1.00 92.38 154 GLY A N 1
ATOM 1165 C CA . GLY A 1 154 ? -16.122 5.233 6.824 1.00 92.38 154 GLY A CA 1
ATOM 1166 C C . GLY A 1 154 ? -15.010 5.581 7.819 1.00 92.38 154 GLY A C 1
ATOM 1167 O O . GLY A 1 154 ? -15.288 5.839 8.994 1.00 92.38 154 GLY A O 1
ATOM 1168 N N . LEU A 1 155 ? -13.757 5.498 7.372 1.00 92.12 155 LEU A N 1
ATOM 1169 C CA . LEU A 1 155 ? -12.553 5.835 8.119 1.00 92.12 155 LEU A CA 1
ATOM 1170 C C . LEU A 1 155 ? -11.909 7.105 7.542 1.00 92.12 155 LEU A C 1
ATOM 1172 O O . LEU A 1 155 ? -12.000 7.364 6.345 1.00 92.12 155 LEU A O 1
ATOM 1176 N N . ASN A 1 156 ? -11.240 7.884 8.386 1.00 90.88 156 ASN A N 1
ATOM 1177 C CA . ASN A 1 156 ? -10.380 8.987 7.963 1.00 90.88 156 ASN A CA 1
ATOM 1178 C C . ASN A 1 156 ? -8.983 8.475 7.554 1.00 90.88 156 ASN A C 1
ATOM 1180 O O . ASN A 1 156 ? -8.692 7.287 7.683 1.00 90.88 156 ASN A O 1
ATOM 1184 N N . SER A 1 157 ? -8.097 9.369 7.102 1.00 87.25 157 SER A N 1
ATOM 1185 C CA . SER A 1 157 ? -6.718 9.046 6.677 1.00 87.25 157 SER A CA 1
ATOM 1186 C C . SER A 1 157 ? -5.852 8.384 7.759 1.00 87.25 157 SER A C 1
ATOM 1188 O O . SER A 1 157 ? -4.864 7.727 7.443 1.00 87.25 157 SER A O 1
ATOM 1190 N N . ASP A 1 158 ? -6.249 8.514 9.024 1.00 85.12 158 ASP A N 1
ATOM 1191 C CA . ASP A 1 158 ? -5.603 7.916 10.191 1.00 85.12 158 ASP A CA 1
ATOM 1192 C C . ASP A 1 158 ? -6.161 6.527 10.563 1.00 85.12 158 ASP A C 1
ATOM 1194 O O . ASP A 1 158 ? -5.758 5.947 11.575 1.00 85.12 158 ASP A O 1
ATOM 1198 N N . GLY A 1 159 ? -7.127 6.006 9.799 1.00 80.81 159 GLY A N 1
ATOM 1199 C CA . GLY A 1 159 ? -7.774 4.721 10.066 1.00 80.81 159 GLY A CA 1
ATOM 1200 C C . GLY A 1 159 ? -8.806 4.748 11.203 1.00 80.81 159 GLY A C 1
ATOM 1201 O O . GLY A 1 159 ? -9.266 3.689 11.633 1.00 80.81 159 GLY A O 1
ATOM 1202 N N . ASN A 1 160 ? -9.193 5.931 11.693 1.00 84.75 160 ASN A N 1
ATOM 1203 C CA . ASN A 1 160 ? -10.242 6.108 12.704 1.00 84.75 160 ASN A CA 1
ATOM 1204 C C . ASN A 1 160 ? -11.605 6.335 12.047 1.00 84.75 160 ASN A C 1
ATOM 1206 O O . ASN A 1 160 ? -11.679 6.845 10.937 1.00 84.75 160 ASN A O 1
ATOM 1210 N N . THR A 1 161 ? -12.705 6.009 12.731 1.00 83.00 161 THR A N 1
ATOM 1211 C CA . THR A 1 161 ? -14.049 6.287 12.197 1.00 83.00 161 THR A CA 1
ATOM 1212 C C . THR A 1 161 ? -14.302 7.781 12.076 1.00 83.00 161 THR A C 1
ATOM 1214 O O . THR A 1 161 ? -13.997 8.532 13.001 1.00 83.00 161 THR A O 1
ATOM 1217 N N . ILE A 1 162 ? -14.929 8.187 10.976 1.00 80.19 162 ILE A N 1
ATOM 1218 C CA . ILE A 1 162 ? -15.439 9.546 10.808 1.00 80.19 162 ILE A CA 1
ATOM 1219 C C . ILE A 1 162 ? -16.659 9.678 11.727 1.00 80.19 162 ILE A C 1
ATOM 1221 O O . ILE A 1 162 ? -17.733 9.159 11.420 1.00 80.19 162 ILE A O 1
ATOM 1225 N N . SER A 1 163 ? -16.482 10.297 12.893 1.00 63.12 163 SER A N 1
ATOM 1226 C CA . SER A 1 163 ? -17.607 10.682 13.742 1.00 63.12 163 SER A CA 1
ATOM 1227 C C . SER A 1 163 ? -18.432 11.712 12.973 1.00 63.12 163 SER A C 1
ATOM 1229 O O . SER A 1 163 ? -17.927 12.787 12.660 1.00 63.12 163 SER A O 1
ATOM 1231 N N . LYS A 1 164 ? -19.675 11.374 12.621 1.00 51.78 164 LYS A N 1
ATOM 1232 C CA . LYS A 1 164 ? -20.675 12.391 12.290 1.00 51.78 164 LYS A CA 1
ATOM 1233 C C . LYS A 1 164 ? -21.146 12.953 13.628 1.00 51.78 164 LYS A C 1
ATOM 1235 O O . LYS A 1 164 ? -21.911 12.277 14.312 1.00 51.78 164 LYS A O 1
ATOM 1240 N N . GLU A 1 165 ? -20.574 14.080 14.036 1.00 37.06 165 GLU A N 1
ATOM 1241 C CA . GLU A 1 165 ? -21.212 14.957 15.028 1.00 37.06 165 GLU A CA 1
ATOM 1242 C C . GLU A 1 165 ? -22.443 15.625 14.409 1.00 37.06 165 GLU A C 1
ATOM 1244 O O . GLU A 1 165 ? -22.403 15.920 13.189 1.00 37.06 165 GLU A O 1
#

Foldseek 3Di:
DDDVVVVVVVVVVVVVVVVVVVVVPPDPCPDDDPQDQDDQPLCVLLVVLVVVLVVLVVVLVVPPDDDNPPSVVVSVVSVVLSVLLSVLSVVLSVCCCPPQVSVLSNVLSVLCVPQPPDDDPVSVVRSCVRNVVSVVVSVVSSLVSSQVSQVVSCHHSSSGHDDPD

Organism: NCBI:txid49252

Radius of gyration: 26.35 Å; chains: 1; bounding box: 50×48×96 Å

Secondary structure (DSSP, 8-state):
---HHHHHHHHHHHHHHHHHHHHH-------SS---PPPP-HHHHTHHHHHHHHHHHHHHHH--SS-HHHHHHHHHHHHHHHHHHHHHHHHHHHHIIIIISHHHHHHHHHHHHHHSSS-SHHHHHHHHHHHHHHHHHHHHHHHHHHHHHHHHTTB-TTS-B----

pLDDT: mean 81.08, std 15.52, range [37.06, 96.25]